Protein AF-A0A9P5NB75-F1 (afdb_monomer)

Secondary structure (DSSP, 8-state):
--HHHHHHHHHHHHT--GGGG-HHHHHHHHT--HHHHHHHHHHHHHHHT-HHHHHHH--PPPHHHHHHHHHHHHHHS-GGGGGGGG-TTS-SS--SS--TTSSSSS--

Radius of gyration: 19.81 Å; Cα contacts (8 Å, |Δi|>4): 65; chains: 1; bounding box: 44×35×49 Å

Sequence (108 aa):
MAVERQVSIALYRFWHFGNAASTMKVALWAGVGYGTVCNSTIRVMTALCNKRFRAMTLPWSSPQEIERAKAWVEGSSCPARRDGWLMVDGTLVPMFRQPGEFGTSFLD

Mean predicted aligned error: 10.54 Å

Organism: Gymnopilus junonius (NCBI:txid109634)

Solvent-accessible surface area (backbone atoms only — not comparable to full-atom values): 6518 Å² total; per-residue (Å²): 131,60,68,68,60,28,47,50,54,33,50,57,34,68,78,36,64,73,75,61,36,31,47,62,56,48,10,64,73,69,74,49,55,52,67,54,44,53,51,25,36,51,53,50,51,54,51,65,66,29,68,69,53,35,63,73,74,50,83,73,76,48,74,69,54,50,48,52,40,21,54,49,34,24,77,74,67,38,75,92,44,20,87,45,46,88,43,83,82,64,66,90,67,81,58,97,59,81,63,84,87,81,69,78,87,84,74,132

Foldseek 3Di:
DDLVLLVVLLVQLVVDDDPSNQLVVSCVVSVHDSVSSVVSNVVVVCQCPDPVNCVVPPVDDDPVRLQVLLVVQCVVDNNVCSNVSVQPPHDPPPDPDDDPPPDPDPDD

Nearest PDB structures (foldseek):
  7kuf-assembly1_B  TM=7.396E-01  e=3.466E+00  Mycobacterium tuberculosis
  4yrv-assembly1_A  TM=5.976E-01  e=7.770E+00  Nostoc sp. PCC 7120 = FACHB-418
  9fia-assembly1_BK  TM=4.614E-01  e=5.331E+00  Toxoplasma gondii

pLDDT: mean 81.61, std 17.46, range [36.59, 97.31]

Structure (mmCIF, N/CA/C/O backbone):
data_AF-A0A9P5NB75-F1
#
_entry.id   AF-A0A9P5NB75-F1
#
loop_
_atom_site.group_PDB
_atom_site.id
_atom_site.type_symbol
_atom_site.label_atom_id
_atom_site.label_alt_id
_atom_site.label_comp_id
_atom_site.label_asym_id
_atom_site.label_entity_id
_atom_site.label_seq_id
_atom_site.pdbx_PDB_ins_code
_atom_site.Cartn_x
_atom_site.Cartn_y
_atom_site.Cartn_z
_atom_site.occupancy
_atom_site.B_iso_or_equiv
_atom_site.auth_seq_id
_atom_site.auth_comp_id
_atom_site.auth_asym_id
_atom_site.auth_atom_id
_atom_site.pdbx_PDB_model_num
ATOM 1 N N . MET A 1 1 ? 7.813 2.636 -19.349 1.00 88.25 1 MET A N 1
ATOM 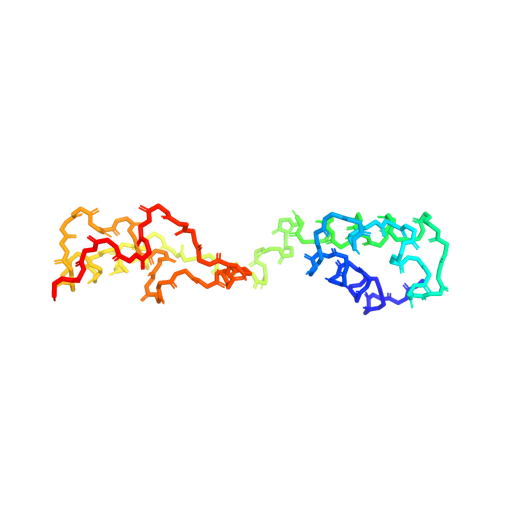2 C CA . MET A 1 1 ? 7.537 1.360 -18.651 1.00 88.25 1 MET A CA 1
ATOM 3 C C . MET A 1 1 ? 6.038 1.237 -18.461 1.00 88.25 1 MET A C 1
ATOM 5 O O . MET A 1 1 ? 5.441 2.225 -18.049 1.00 88.25 1 MET A O 1
ATOM 9 N N . ALA A 1 2 ? 5.457 0.077 -18.766 1.00 96.00 2 ALA A N 1
ATOM 10 C CA . ALA A 1 2 ? 4.027 -0.192 -18.593 1.00 96.00 2 ALA A CA 1
ATOM 11 C C . ALA A 1 2 ? 3.576 -0.031 -17.126 1.00 96.00 2 ALA A C 1
ATOM 13 O O . ALA A 1 2 ? 4.409 -0.114 -16.215 1.00 96.00 2 ALA A O 1
ATOM 14 N N . VAL A 1 3 ? 2.289 0.249 -16.897 1.00 94.88 3 VAL A N 1
ATOM 15 C CA . VAL A 1 3 ? 1.741 0.494 -15.548 1.00 94.88 3 VAL A CA 1
ATOM 16 C C . VAL A 1 3 ? 1.807 -0.781 -14.716 1.00 94.88 3 VAL A C 1
ATOM 18 O O . VAL A 1 3 ? 2.277 -0.746 -13.585 1.00 94.88 3 VAL A O 1
ATOM 21 N N . GLU A 1 4 ? 1.458 -1.914 -15.314 1.00 96.69 4 GLU A N 1
ATOM 22 C CA . GLU A 1 4 ? 1.485 -3.249 -14.721 1.00 96.69 4 GLU A CA 1
ATOM 23 C C . GLU A 1 4 ? 2.879 -3.553 -14.180 1.00 96.69 4 GLU A C 1
ATOM 25 O O . GLU A 1 4 ? 3.033 -3.936 -13.028 1.00 96.69 4 GLU A O 1
ATOM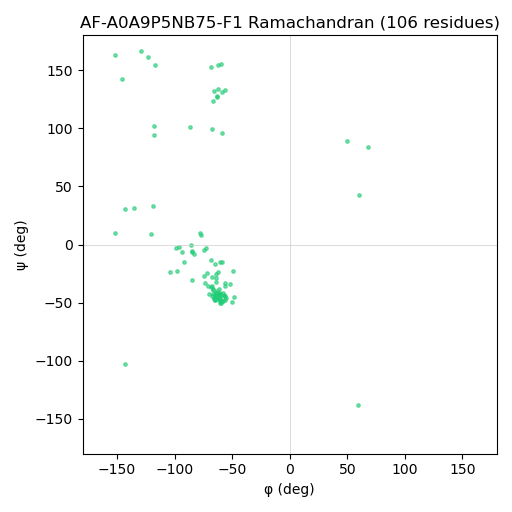 30 N N . ARG A 1 5 ? 3.922 -3.264 -14.967 1.00 96.94 5 ARG A N 1
ATOM 31 C CA . ARG A 1 5 ? 5.312 -3.489 -14.551 1.00 96.94 5 ARG A CA 1
ATOM 32 C C . ARG A 1 5 ? 5.743 -2.557 -13.415 1.00 96.94 5 ARG A C 1
ATOM 34 O O . ARG A 1 5 ? 6.471 -2.991 -12.526 1.00 96.94 5 ARG A O 1
ATOM 41 N N . GLN A 1 6 ? 5.290 -1.301 -13.410 1.00 96.94 6 GLN A N 1
ATOM 42 C CA . GLN A 1 6 ? 5.542 -0.382 -12.291 1.00 96.94 6 GLN A CA 1
ATOM 43 C C . GLN A 1 6 ? 4.863 -0.873 -11.005 1.00 96.94 6 GLN A C 1
ATOM 45 O O . GLN A 1 6 ? 5.479 -0.842 -9.939 1.00 96.94 6 GLN A O 1
ATOM 50 N N . VAL A 1 7 ? 3.628 -1.367 -11.121 1.00 95.69 7 VAL A N 1
ATOM 51 C CA . VAL A 1 7 ? 2.859 -1.943 -10.013 1.00 95.69 7 VAL A CA 1
ATOM 52 C C . VAL A 1 7 ? 3.522 -3.220 -9.500 1.00 95.69 7 VAL A C 1
ATOM 54 O O . VAL A 1 7 ? 3.743 -3.322 -8.299 1.00 95.69 7 VAL A O 1
ATOM 57 N N . SER A 1 8 ? 3.933 -4.149 -10.368 1.00 96.06 8 SER A N 1
ATOM 58 C CA . SER A 1 8 ? 4.634 -5.375 -9.958 1.00 96.06 8 SER A CA 1
ATOM 59 C C . SER A 1 8 ? 5.923 -5.078 -9.191 1.00 96.06 8 SER A C 1
ATOM 61 O O . SER A 1 8 ? 6.183 -5.708 -8.172 1.00 96.06 8 SER A O 1
ATOM 63 N N . ILE A 1 9 ? 6.711 -4.090 -9.635 1.00 95.62 9 ILE A N 1
ATOM 64 C CA . ILE A 1 9 ? 7.933 -3.659 -8.935 1.00 95.62 9 ILE A CA 1
ATOM 65 C C . ILE A 1 9 ? 7.604 -3.100 -7.546 1.00 95.62 9 ILE A C 1
ATOM 67 O O . ILE A 1 9 ? 8.279 -3.436 -6.572 1.00 95.62 9 ILE A O 1
ATOM 71 N N . ALA A 1 10 ? 6.580 -2.248 -7.447 1.00 94.69 10 ALA A N 1
ATOM 72 C CA . ALA A 1 10 ? 6.167 -1.665 -6.175 1.00 94.69 10 ALA A CA 1
ATOM 73 C C . ALA A 1 10 ? 5.638 -2.737 -5.207 1.00 94.69 10 ALA A C 1
ATOM 75 O O . ALA A 1 10 ? 6.075 -2.782 -4.062 1.00 94.69 10 ALA A O 1
ATOM 76 N N . LEU A 1 11 ? 4.772 -3.640 -5.678 1.00 93.06 11 LEU A N 1
ATOM 77 C CA . LEU A 1 11 ? 4.222 -4.736 -4.877 1.00 93.06 11 LEU A CA 1
ATOM 78 C C . LEU A 1 11 ? 5.306 -5.703 -4.407 1.00 93.06 11 LEU A C 1
ATOM 80 O O . LEU A 1 11 ? 5.348 -6.026 -3.225 1.00 93.06 11 LEU A O 1
ATOM 84 N N . TYR A 1 12 ? 6.222 -6.105 -5.293 1.00 92.25 12 TYR A N 1
ATOM 85 C CA . TYR A 1 12 ? 7.358 -6.945 -4.918 1.00 92.25 12 TYR A CA 1
ATOM 86 C C . TYR A 1 12 ? 8.194 -6.278 -3.819 1.00 92.25 12 TYR A C 1
ATOM 88 O O . TYR A 1 12 ? 8.559 -6.912 -2.834 1.00 92.25 12 TYR A O 1
ATOM 96 N N . ARG A 1 13 ? 8.448 -4.969 -3.934 1.00 91.44 13 ARG A N 1
ATOM 97 C CA . ARG A 1 13 ? 9.162 -4.208 -2.903 1.00 91.44 13 ARG A CA 1
ATOM 98 C C . ARG A 1 13 ? 8.395 -4.149 -1.576 1.00 91.44 13 ARG A C 1
ATOM 100 O O . ARG A 1 13 ? 9.030 -4.265 -0.535 1.00 91.44 13 ARG A O 1
ATOM 107 N N . PHE A 1 14 ? 7.075 -3.954 -1.602 1.00 88.25 14 PHE A N 1
ATOM 108 C CA . PHE A 1 14 ? 6.234 -3.842 -0.400 1.00 88.25 14 PHE A CA 1
ATOM 109 C C . PHE A 1 14 ? 5.989 -5.173 0.308 1.00 88.25 14 PHE A C 1
ATOM 111 O O . PHE A 1 14 ? 5.786 -5.188 1.516 1.00 88.25 14 PHE A O 1
ATOM 118 N N . TRP A 1 15 ? 6.035 -6.286 -0.424 1.00 85.62 15 TRP A N 1
ATOM 119 C CA . TRP A 1 15 ? 5.907 -7.631 0.139 1.00 85.62 15 TRP A CA 1
ATOM 120 C C . TRP A 1 15 ? 7.104 -8.031 1.019 1.00 85.62 15 TRP A C 1
ATOM 122 O O . TRP A 1 15 ? 7.059 -9.013 1.759 1.00 85.62 15 TRP A O 1
ATOM 132 N N . HIS A 1 16 ? 8.199 -7.276 0.943 1.00 83.19 16 HIS A N 1
ATOM 133 C CA . HIS A 1 16 ? 9.440 -7.569 1.634 1.00 83.19 16 HIS A CA 1
ATOM 134 C C . HIS A 1 16 ? 9.803 -6.488 2.657 1.00 83.19 16 HIS A C 1
ATOM 136 O O . HIS A 1 16 ? 9.461 -5.318 2.515 1.00 83.19 16 HIS A O 1
ATOM 142 N N . PHE A 1 17 ? 10.578 -6.886 3.669 1.00 77.56 17 PHE A N 1
ATOM 143 C CA . PHE A 1 17 ? 11.158 -5.997 4.677 1.00 77.56 17 PHE A CA 1
ATOM 144 C C . PHE A 1 17 ? 12.687 -6.140 4.721 1.00 77.56 17 PHE A C 1
ATOM 146 O O . PHE A 1 17 ? 13.259 -7.121 4.232 1.00 77.56 17 PHE A O 1
ATOM 153 N N . GLY A 1 18 ? 13.369 -5.144 5.295 1.00 74.50 18 GLY A N 1
ATOM 154 C CA . GLY A 1 18 ? 14.828 -5.135 5.430 1.00 74.50 18 GLY A CA 1
ATOM 155 C C . GLY A 1 18 ? 15.554 -5.216 4.081 1.00 74.50 18 GLY A C 1
ATOM 156 O O . GLY A 1 18 ? 15.149 -4.597 3.098 1.00 74.50 18 GLY A O 1
ATOM 157 N N . ASN A 1 19 ? 16.620 -6.016 4.005 1.00 71.94 19 ASN A N 1
ATOM 158 C CA . ASN A 1 19 ? 17.454 -6.139 2.800 1.00 71.94 19 ASN A CA 1
ATOM 159 C C . ASN A 1 19 ? 16.697 -6.680 1.574 1.00 71.94 19 ASN A C 1
ATOM 161 O O . ASN A 1 19 ? 17.096 -6.420 0.435 1.00 71.94 19 ASN A O 1
ATOM 165 N N . ALA A 1 20 ? 15.595 -7.407 1.781 1.00 70.31 20 ALA A N 1
ATOM 166 C CA . ALA A 1 20 ? 14.737 -7.888 0.702 1.00 70.31 20 ALA A CA 1
ATOM 167 C C . ALA A 1 20 ? 13.917 -6.759 0.042 1.00 70.31 20 ALA A C 1
ATOM 169 O O . ALA A 1 20 ? 13.615 -6.855 -1.144 1.00 70.31 20 ALA A O 1
ATOM 170 N N . ALA A 1 21 ? 13.666 -5.659 0.762 1.00 79.69 21 ALA A N 1
ATOM 171 C CA . ALA A 1 21 ? 13.050 -4.435 0.238 1.00 79.69 21 ALA A CA 1
ATOM 172 C C . ALA A 1 21 ? 14.063 -3.460 -0.394 1.00 79.69 21 ALA A C 1
ATOM 174 O O . ALA A 1 21 ? 13.684 -2.374 -0.852 1.00 79.69 21 ALA A O 1
ATOM 175 N N . SER A 1 22 ? 15.358 -3.810 -0.391 1.00 90.19 22 SER A N 1
ATOM 176 C CA . SER A 1 22 ? 16.401 -2.952 -0.947 1.00 90.19 22 SER A CA 1
ATOM 177 C C . SER A 1 22 ? 16.184 -2.736 -2.443 1.00 90.19 22 SER A C 1
ATOM 179 O O . SER A 1 22 ? 15.955 -3.658 -3.226 1.00 90.19 22 SER A O 1
ATOM 181 N N . THR A 1 23 ? 16.299 -1.483 -2.855 1.00 91.00 23 THR A N 1
ATOM 182 C CA . THR A 1 23 ? 16.155 -1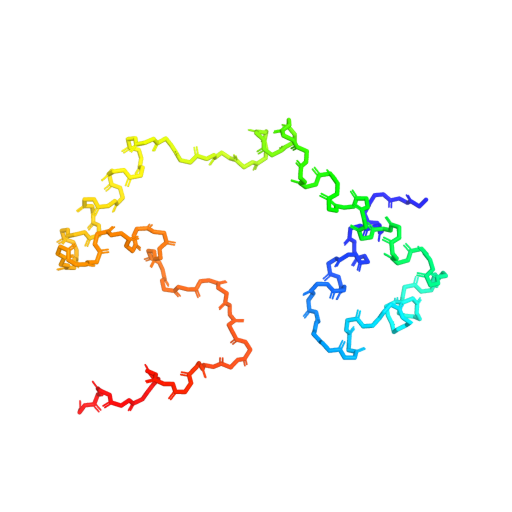.027 -4.241 1.00 91.00 23 THR A CA 1
ATOM 183 C C . THR A 1 2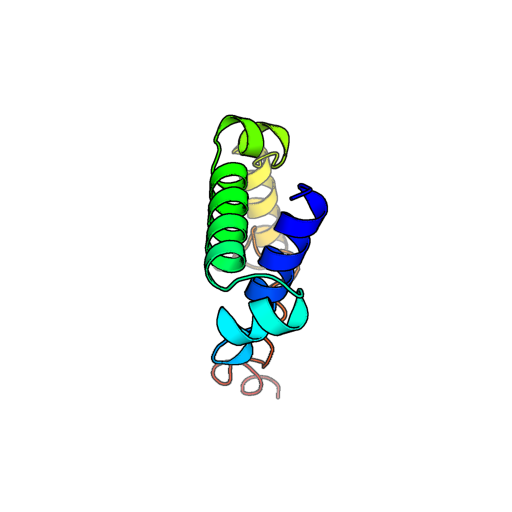3 ? 17.113 -1.741 -5.190 1.00 91.00 23 THR A C 1
ATOM 185 O O . THR A 1 23 ? 16.728 -2.036 -6.316 1.00 91.00 23 THR A O 1
ATOM 188 N N . MET A 1 24 ? 18.315 -2.100 -4.728 1.00 92.88 24 MET A N 1
ATOM 189 C CA . MET A 1 24 ? 19.275 -2.894 -5.501 1.00 92.88 24 MET A CA 1
ATOM 190 C C . MET A 1 24 ? 18.766 -4.316 -5.781 1.00 92.88 24 MET A C 1
ATOM 192 O O . MET A 1 24 ? 18.784 -4.766 -6.923 1.00 92.88 24 MET A O 1
ATOM 196 N N . LYS A 1 25 ? 18.259 -5.022 -4.764 1.00 91.44 25 LYS A N 1
ATOM 197 C CA . LYS A 1 25 ? 17.753 -6.391 -4.933 1.00 91.44 25 LYS A CA 1
ATOM 198 C C . LYS A 1 25 ? 16.500 -6.433 -5.806 1.00 91.44 25 LYS A C 1
ATOM 200 O O . LYS A 1 25 ? 16.366 -7.317 -6.647 1.00 91.44 25 LYS A O 1
ATOM 205 N N . VAL A 1 26 ? 15.617 -5.448 -5.654 1.00 93.75 26 VAL A N 1
ATOM 206 C CA . VAL A 1 26 ? 14.430 -5.298 -6.507 1.00 93.75 26 VAL A CA 1
ATOM 207 C C . VAL A 1 26 ? 14.822 -4.964 -7.952 1.00 93.75 26 VAL A C 1
ATOM 209 O O . VAL A 1 26 ? 14.223 -5.493 -8.883 1.00 93.75 26 VAL A O 1
ATOM 212 N N . ALA A 1 27 ? 15.844 -4.125 -8.155 1.00 95.50 27 ALA A N 1
ATOM 213 C CA . ALA A 1 27 ? 16.350 -3.771 -9.481 1.00 95.50 27 ALA A CA 1
ATOM 214 C C . ALA A 1 27 ? 16.920 -4.991 -10.220 1.00 95.50 27 ALA A C 1
ATOM 216 O O . ALA A 1 27 ? 16.573 -5.213 -11.380 1.00 95.50 27 ALA A O 1
ATOM 217 N N . LEU A 1 28 ? 17.719 -5.809 -9.522 1.00 95.06 28 LEU A N 1
ATOM 218 C CA . LEU A 1 28 ? 18.245 -7.075 -10.041 1.00 95.06 28 LEU A CA 1
ATOM 219 C C . LEU A 1 28 ? 17.120 -8.050 -10.404 1.00 95.06 28 LEU A C 1
ATOM 221 O O . LEU A 1 28 ? 17.126 -8.599 -11.500 1.00 95.06 28 LEU A O 1
ATOM 225 N N . TRP A 1 29 ? 16.128 -8.215 -9.524 1.00 94.38 29 TRP A N 1
ATOM 226 C CA . TRP A 1 29 ? 14.970 -9.076 -9.783 1.00 94.38 29 TRP A CA 1
ATOM 227 C C . TRP A 1 29 ? 14.160 -8.624 -11.010 1.00 94.38 29 TRP A C 1
ATOM 229 O O . TRP A 1 29 ? 13.783 -9.441 -11.844 1.00 94.38 29 TRP A O 1
ATOM 239 N N . ALA A 1 30 ? 13.917 -7.320 -11.152 1.00 93.88 30 ALA A N 1
ATOM 240 C CA . ALA A 1 30 ? 13.096 -6.775 -12.233 1.00 93.88 30 ALA A CA 1
ATOM 241 C C . ALA A 1 30 ? 13.859 -6.534 -13.553 1.00 93.88 30 ALA A C 1
ATOM 243 O O . ALA A 1 30 ? 13.231 -6.152 -14.552 1.00 93.88 30 ALA A O 1
ATOM 244 N N . GLY A 1 31 ? 15.187 -6.701 -13.560 1.00 96.19 31 GLY A N 1
ATOM 245 C CA . GLY A 1 31 ? 16.051 -6.379 -14.699 1.00 96.19 31 GLY A CA 1
ATOM 246 C C . GLY A 1 31 ? 15.982 -4.899 -15.092 1.00 96.19 31 GLY A C 1
ATOM 247 O O . GLY A 1 31 ? 15.850 -4.578 -16.272 1.00 96.19 31 GLY A O 1
ATOM 248 N N . VAL A 1 32 ? 15.980 -3.992 -14.109 1.00 96.19 32 VAL A N 1
ATOM 249 C CA . VAL A 1 32 ? 15.870 -2.535 -14.323 1.00 96.19 32 VAL A CA 1
ATOM 250 C C . VAL A 1 32 ? 16.961 -1.770 -13.576 1.00 96.19 32 VAL A C 1
ATOM 252 O O . VAL A 1 32 ? 17.618 -2.304 -12.691 1.00 96.19 32 VAL A O 1
ATOM 255 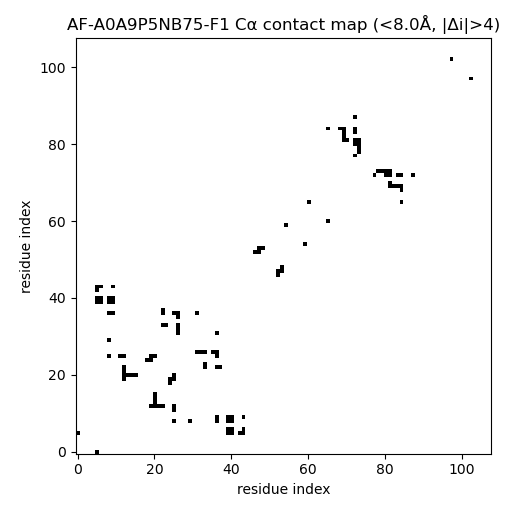N N . GLY A 1 33 ? 17.138 -0.487 -13.900 1.00 95.31 33 GLY A N 1
ATOM 256 C CA . GLY A 1 33 ? 18.046 0.384 -13.156 1.00 95.31 33 GLY A CA 1
ATOM 257 C C . GLY A 1 33 ? 17.550 0.689 -11.738 1.00 95.31 33 GLY A C 1
ATOM 258 O O . GLY A 1 33 ? 16.348 0.752 -11.476 1.00 95.31 33 GLY A O 1
ATOM 259 N N . TYR A 1 34 ? 18.478 0.971 -10.824 1.00 92.81 34 TYR A N 1
ATOM 260 C CA . TYR A 1 34 ? 18.178 1.344 -9.435 1.00 92.81 34 TYR A CA 1
ATOM 261 C C . TYR A 1 34 ? 17.137 2.476 -9.324 1.00 92.81 34 TYR A C 1
ATOM 263 O O . TYR A 1 34 ? 16.130 2.352 -8.623 1.00 92.81 34 TYR A O 1
ATOM 271 N N . GLY A 1 35 ? 17.330 3.565 -10.078 1.00 95.38 35 GLY A N 1
ATOM 272 C CA . GLY A 1 35 ? 16.408 4.708 -10.085 1.00 95.38 35 GLY A CA 1
ATOM 273 C C . GLY A 1 35 ? 15.015 4.360 -10.619 1.00 95.38 35 GLY A C 1
ATOM 274 O O . GLY A 1 35 ? 14.019 4.969 -10.229 1.00 95.38 35 GLY A O 1
ATOM 275 N N . THR A 1 36 ? 14.915 3.332 -11.462 1.00 96.38 36 THR A N 1
ATOM 276 C CA . THR A 1 36 ? 13.650 2.849 -12.014 1.00 96.38 36 THR A CA 1
ATOM 277 C C . THR A 1 36 ? 12.759 2.231 -10.936 1.00 96.38 36 THR A C 1
ATOM 279 O O . THR A 1 36 ? 11.542 2.429 -10.972 1.00 96.38 36 THR A O 1
ATOM 282 N N . VAL A 1 37 ? 13.342 1.552 -9.942 1.00 96.00 37 VAL A N 1
ATOM 283 C CA . VAL A 1 37 ? 12.605 1.020 -8.784 1.00 96.00 37 VAL A CA 1
ATOM 284 C C . VAL A 1 37 ? 12.014 2.156 -7.951 1.00 96.00 37 VAL A C 1
ATOM 286 O O . VAL A 1 37 ? 10.819 2.138 -7.638 1.00 96.00 37 VAL A O 1
ATOM 289 N N . CYS A 1 38 ? 12.819 3.179 -7.643 1.00 95.25 38 CYS A N 1
ATOM 290 C CA . CYS A 1 38 ? 12.360 4.364 -6.915 1.00 95.25 38 CYS A CA 1
ATOM 291 C C . CYS A 1 38 ? 11.232 5.079 -7.662 1.00 95.25 38 CYS A C 1
ATOM 293 O O . CYS A 1 38 ? 10.170 5.301 -7.086 1.00 95.25 38 CYS A O 1
ATOM 295 N N . ASN A 1 39 ? 11.419 5.356 -8.954 1.00 97.31 39 ASN A N 1
ATOM 296 C CA . ASN A 1 39 ? 10.413 6.029 -9.773 1.00 97.31 39 ASN A CA 1
ATOM 297 C C . ASN A 1 39 ? 9.104 5.240 -9.859 1.00 97.31 39 ASN A C 1
ATOM 299 O O . ASN A 1 39 ? 8.034 5.833 -9.753 1.00 97.31 39 ASN A O 1
ATOM 303 N N . SER A 1 40 ? 9.175 3.916 -10.017 1.00 96.62 40 SER A N 1
ATOM 304 C CA . SER A 1 40 ? 7.977 3.065 -10.045 1.00 96.62 40 SER A CA 1
ATOM 305 C C . SER A 1 40 ? 7.238 3.118 -8.712 1.00 96.62 40 SER A C 1
ATOM 307 O O . SER A 1 40 ? 6.031 3.334 -8.691 1.00 96.62 40 SER A O 1
ATOM 309 N N . THR A 1 41 ? 7.972 3.014 -7.598 1.00 95.12 41 THR A N 1
ATOM 310 C CA . THR A 1 41 ? 7.386 3.095 -6.252 1.00 95.12 41 THR A CA 1
ATOM 311 C C . THR A 1 41 ? 6.706 4.448 -6.028 1.00 95.12 41 THR A C 1
ATOM 313 O O . THR A 1 41 ? 5.556 4.490 -5.605 1.00 95.12 41 THR A O 1
ATOM 316 N N . ILE A 1 42 ? 7.389 5.554 -6.350 1.00 96.50 42 ILE A N 1
ATOM 317 C CA . ILE A 1 42 ? 6.850 6.914 -6.200 1.00 96.50 42 ILE A CA 1
ATOM 318 C C . ILE A 1 42 ? 5.574 7.070 -7.024 1.00 96.50 42 ILE A C 1
ATOM 320 O O . ILE A 1 42 ? 4.562 7.499 -6.488 1.00 96.50 42 ILE A O 1
ATOM 324 N N . ARG A 1 43 ? 5.587 6.672 -8.300 1.00 96.75 43 ARG A N 1
ATOM 325 C CA . ARG A 1 43 ? 4.421 6.802 -9.187 1.00 96.75 43 ARG A CA 1
ATOM 326 C C . ARG A 1 43 ? 3.215 6.013 -8.689 1.00 96.75 43 ARG A C 1
ATOM 328 O O . ARG A 1 43 ? 2.111 6.554 -8.686 1.00 96.75 43 ARG A O 1
ATOM 335 N N . VAL A 1 44 ? 3.425 4.775 -8.238 1.00 95.50 44 VAL A N 1
ATOM 336 C CA . VAL A 1 44 ? 2.361 3.952 -7.643 1.00 95.50 44 VAL A CA 1
ATOM 337 C C . VAL A 1 44 ? 1.802 4.632 -6.394 1.00 95.50 44 VAL A C 1
ATOM 339 O O . VAL A 1 44 ? 0.591 4.807 -6.295 1.00 95.50 44 VAL A O 1
ATOM 342 N N . MET A 1 45 ? 2.658 5.112 -5.488 1.00 95.75 45 MET A N 1
ATOM 343 C CA . MET A 1 45 ? 2.207 5.826 -4.288 1.00 95.75 45 MET A CA 1
ATOM 344 C C . MET A 1 45 ? 1.475 7.130 -4.618 1.00 95.75 45 MET A C 1
ATOM 346 O O . MET A 1 45 ? 0.448 7.421 -4.015 1.00 95.75 45 MET A O 1
ATOM 350 N N . THR A 1 46 ? 1.939 7.904 -5.601 1.00 96.81 46 THR A N 1
ATOM 351 C CA . THR A 1 46 ? 1.254 9.120 -6.059 1.00 96.81 46 THR A CA 1
ATOM 352 C C . THR A 1 46 ? -0.140 8.808 -6.601 1.00 96.81 46 THR A C 1
ATOM 354 O O . THR A 1 46 ?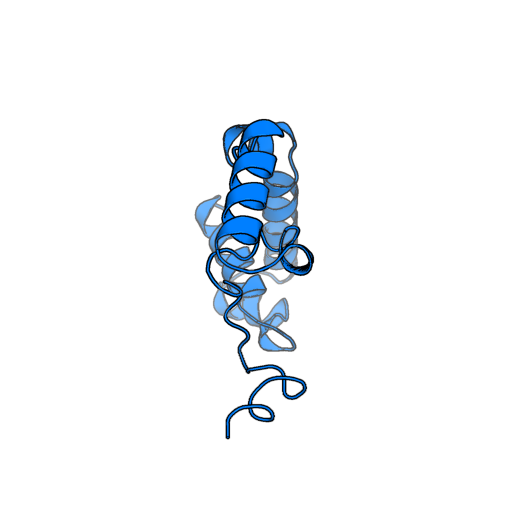 -1.087 9.526 -6.282 1.00 96.81 46 THR A O 1
ATOM 357 N N . ALA A 1 47 ? -0.290 7.735 -7.384 1.00 94.25 47 ALA A N 1
ATOM 358 C CA . ALA A 1 47 ? -1.586 7.301 -7.898 1.00 94.25 47 ALA A CA 1
ATOM 359 C C . ALA A 1 47 ? -2.518 6.831 -6.768 1.00 94.25 47 ALA A C 1
ATOM 361 O O . ALA A 1 47 ? -3.661 7.277 -6.696 1.00 94.25 47 ALA A O 1
ATOM 362 N N . LEU A 1 48 ? -2.016 6.007 -5.841 1.00 91.25 48 LEU A N 1
ATOM 363 C CA . LEU A 1 48 ? -2.778 5.528 -4.683 1.00 91.25 48 LEU A CA 1
ATOM 364 C C . LEU A 1 48 ? -3.178 6.657 -3.727 1.00 91.25 48 LEU A C 1
ATOM 366 O O . LEU A 1 48 ? -4.244 6.594 -3.128 1.00 91.25 48 LEU A O 1
ATOM 370 N N . CYS A 1 49 ? -2.366 7.704 -3.592 1.00 92.44 49 CYS A N 1
ATOM 371 C CA . CYS A 1 49 ? -2.676 8.871 -2.763 1.00 92.44 49 CYS A CA 1
ATOM 372 C C . CYS A 1 49 ? -3.534 9.922 -3.484 1.00 92.44 49 CYS A C 1
ATOM 374 O O . CYS A 1 49 ? -3.962 10.897 -2.861 1.00 92.44 49 CYS A O 1
ATOM 376 N N . ASN A 1 50 ? -3.813 9.753 -4.778 1.00 94.94 50 ASN A N 1
ATOM 377 C CA . ASN A 1 50 ? -4.651 10.681 -5.521 1.00 94.94 50 ASN A CA 1
ATOM 378 C C . ASN A 1 50 ? -6.097 10.634 -4.996 1.00 94.94 50 ASN A C 1
ATOM 380 O O . ASN A 1 50 ? -6.739 9.585 -5.003 1.00 94.94 50 ASN A O 1
ATOM 384 N N . LYS A 1 51 ? -6.633 11.787 -4.572 1.00 90.44 51 LYS A N 1
ATOM 385 C CA . LYS A 1 51 ? -7.976 11.895 -3.971 1.00 90.44 51 LYS A CA 1
ATOM 386 C C . LYS A 1 51 ? -9.083 11.348 -4.874 1.00 90.44 51 LYS A C 1
ATOM 388 O O . LYS A 1 51 ? -9.950 10.626 -4.394 1.00 90.44 51 LYS A O 1
ATOM 393 N N . ARG A 1 52 ? -9.044 11.672 -6.171 1.00 91.31 52 ARG A N 1
ATOM 394 C CA . ARG A 1 52 ? -10.049 11.227 -7.146 1.00 91.31 52 ARG A CA 1
ATOM 395 C C . ARG A 1 52 ? -9.969 9.721 -7.361 1.00 91.31 52 ARG A C 1
ATOM 397 O O . ARG A 1 52 ? -10.999 9.060 -7.361 1.00 91.31 52 ARG A O 1
ATOM 404 N N . PHE A 1 53 ? -8.756 9.190 -7.509 1.00 90.31 53 PHE A N 1
ATOM 405 C CA . PHE A 1 53 ? -8.547 7.751 -7.641 1.00 90.31 53 PHE A CA 1
ATOM 406 C C . PHE A 1 53 ? -9.055 7.012 -6.401 1.00 90.31 53 PHE A C 1
ATOM 408 O O . PHE A 1 53 ? -9.878 6.117 -6.539 1.00 90.31 53 PHE A O 1
ATOM 415 N N . ARG A 1 54 ? -8.659 7.451 -5.197 1.00 87.75 54 ARG A N 1
ATOM 416 C CA . ARG A 1 54 ? -9.130 6.875 -3.928 1.00 87.75 54 ARG A CA 1
ATOM 417 C C . ARG A 1 54 ? -10.644 6.905 -3.789 1.00 87.75 54 ARG A C 1
ATOM 419 O O . ARG A 1 54 ? -11.211 5.911 -3.369 1.00 87.75 54 ARG A O 1
ATOM 426 N N . ALA A 1 55 ? -11.289 8.020 -4.126 1.00 84.75 55 ALA A N 1
ATOM 427 C CA . ALA A 1 55 ? -12.742 8.137 -4.030 1.00 84.75 55 ALA A CA 1
ATOM 428 C C . ALA A 1 55 ? -13.479 7.179 -4.983 1.00 84.75 55 ALA A C 1
ATOM 430 O O . ALA A 1 55 ? -14.588 6.757 -4.684 1.00 84.75 55 ALA A O 1
ATOM 431 N N . MET A 1 56 ? -12.865 6.835 -6.119 1.00 87.62 56 MET A N 1
ATOM 432 C CA . MET A 1 56 ? -13.439 5.918 -7.105 1.00 87.62 56 MET A CA 1
ATOM 433 C C . MET A 1 56 ? -13.171 4.442 -6.780 1.00 87.62 56 MET A C 1
ATOM 435 O O . MET A 1 56 ? -13.971 3.591 -7.151 1.00 87.62 56 MET A O 1
ATOM 439 N N . THR A 1 57 ? -12.047 4.126 -6.129 1.00 86.44 57 THR A N 1
ATOM 440 C CA . THR A 1 57 ? -11.603 2.737 -5.901 1.00 86.44 57 THR A CA 1
ATOM 441 C C . THR A 1 57 ? -11.825 2.229 -4.483 1.00 86.44 57 THR A C 1
ATOM 443 O O . THR A 1 57 ? -11.919 1.022 -4.287 1.00 86.44 57 THR A O 1
ATOM 446 N N . LEU A 1 58 ? -11.913 3.123 -3.496 1.00 82.75 58 LEU A N 1
ATOM 447 C CA . L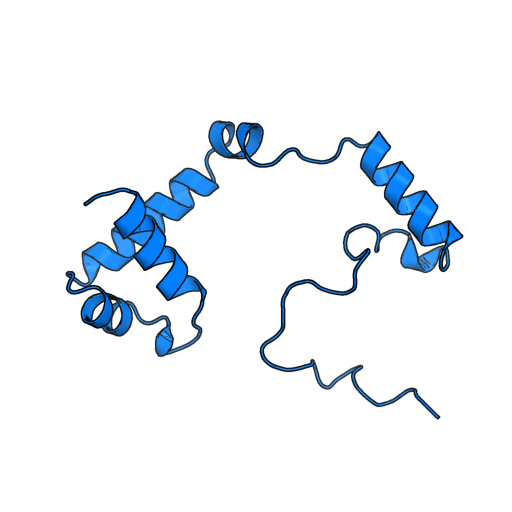EU A 1 58 ? -12.142 2.793 -2.092 1.00 82.75 58 LEU A CA 1
ATOM 448 C C . LEU A 1 58 ? -13.471 3.423 -1.652 1.00 82.75 58 LEU A C 1
ATOM 450 O O . LEU A 1 58 ? -13.479 4.600 -1.273 1.00 82.75 58 LEU A O 1
ATOM 454 N N . PRO A 1 59 ? -14.594 2.683 -1.701 1.00 76.94 59 PRO A N 1
ATOM 455 C CA . PRO A 1 59 ? -15.843 3.151 -1.119 1.00 76.94 59 PRO A CA 1
ATOM 456 C C . PRO A 1 59 ? -15.679 3.192 0.404 1.00 76.94 59 PRO A C 1
ATOM 458 O O . PRO A 1 59 ? -15.731 2.166 1.077 1.00 76.94 59 PRO A O 1
ATOM 461 N N . TRP A 1 60 ? -15.413 4.378 0.952 1.00 77.94 60 TRP A N 1
ATOM 462 C CA . TRP A 1 60 ? -15.375 4.565 2.400 1.00 77.94 60 TRP A CA 1
ATOM 463 C C . TRP A 1 60 ? -16.771 4.346 2.973 1.00 77.94 60 TRP A C 1
ATOM 465 O O . TRP A 1 60 ? -17.737 4.915 2.462 1.00 77.94 60 TRP A O 1
ATOM 475 N N . SER A 1 61 ? -16.863 3.555 4.042 1.00 84.50 61 SER A N 1
ATOM 476 C CA . SER A 1 61 ? -18.117 3.342 4.758 1.00 84.50 61 SER A CA 1
ATOM 477 C C . SER A 1 61 ? -18.698 4.678 5.222 1.00 84.50 61 SER A C 1
ATOM 479 O O . SER A 1 61 ? -18.001 5.514 5.805 1.00 84.50 61 SER A O 1
ATOM 481 N N . SER A 1 62 ? -19.988 4.872 4.979 1.00 87.56 62 SER A N 1
ATOM 482 C CA . SER A 1 62 ? -20.750 6.001 5.507 1.00 87.56 62 SER A CA 1
ATOM 483 C C . SER A 1 62 ? -20.792 5.965 7.041 1.00 87.56 62 SER A C 1
ATOM 485 O O . SER A 1 62 ? -20.729 4.884 7.633 1.00 87.56 62 SER A O 1
ATOM 487 N N . PRO A 1 63 ? -20.968 7.113 7.722 1.00 90.00 63 PRO A N 1
ATOM 488 C CA . PRO A 1 63 ? -21.119 7.143 9.179 1.00 90.00 63 PRO A CA 1
ATOM 489 C C . PRO A 1 63 ? -22.199 6.182 9.703 1.00 90.00 63 PRO A C 1
ATOM 491 O O . PRO A 1 63 ? -22.035 5.579 10.759 1.00 90.00 63 PRO A O 1
ATOM 494 N N . GLN A 1 64 ? -23.279 5.981 8.942 1.00 92.31 64 GLN A N 1
ATOM 495 C CA . GLN A 1 64 ? -24.365 5.060 9.275 1.00 92.31 64 GLN A CA 1
ATOM 496 C C . GLN A 1 64 ? -23.957 3.585 9.146 1.00 92.31 64 GLN A C 1
ATOM 498 O O . GLN A 1 64 ? -24.436 2.744 9.902 1.00 92.31 64 GLN A O 1
ATOM 503 N N . GLU A 1 65 ? -23.111 3.235 8.178 1.00 89.94 65 GLU A N 1
ATOM 504 C CA . GLU A 1 65 ? -22.549 1.882 8.050 1.00 89.94 65 GLU A CA 1
ATOM 505 C C . GLU A 1 65 ? -21.546 1.591 9.157 1.00 89.94 65 GLU A C 1
ATOM 507 O O . GLU A 1 65 ? -21.602 0.520 9.759 1.00 89.94 65 GLU A O 1
ATOM 512 N N . ILE A 1 66 ? -20.690 2.568 9.465 1.00 90.12 66 ILE A N 1
ATOM 513 C CA . ILE A 1 66 ? -19.751 2.498 10.586 1.00 90.12 66 ILE A CA 1
ATOM 514 C C . ILE A 1 66 ? -20.515 2.232 11.880 1.00 90.12 66 ILE A C 1
ATOM 516 O O . ILE A 1 66 ? -20.166 1.324 12.629 1.00 90.12 66 ILE A O 1
ATOM 520 N N . GLU A 1 67 ? -21.590 2.980 12.128 1.00 93.69 67 GLU A N 1
ATOM 521 C CA . GLU A 1 67 ? -22.310 2.855 13.388 1.00 93.69 67 GLU A CA 1
ATOM 522 C C . GLU A 1 67 ? -23.137 1.570 13.493 1.00 93.69 67 GLU A C 1
ATOM 524 O O . GLU A 1 67 ? -23.213 0.961 14.561 1.00 93.69 67 GLU A O 1
ATOM 529 N N . ARG A 1 68 ? -23.681 1.082 12.371 1.00 91.75 68 ARG A N 1
ATOM 530 C CA . ARG A 1 68 ? -24.288 -0.256 12.316 1.00 91.75 68 ARG A CA 1
ATOM 531 C C . ARG A 1 68 ? -23.269 -1.353 12.627 1.00 91.75 68 ARG A C 1
ATOM 533 O O . ARG A 1 68 ? -23.591 -2.267 13.381 1.00 91.75 68 ARG A O 1
ATOM 540 N N . ALA A 1 69 ? -22.051 -1.254 12.093 1.00 89.50 69 ALA A N 1
ATOM 541 C CA . ALA A 1 69 ? -20.983 -2.210 12.380 1.00 89.50 69 ALA A CA 1
ATOM 542 C C . ALA A 1 69 ? -20.551 -2.158 13.856 1.00 89.50 69 ALA A C 1
ATOM 544 O O . ALA A 1 69 ? -20.420 -3.199 14.497 1.00 89.50 69 ALA A O 1
ATOM 545 N N . LYS A 1 70 ? -20.407 -0.956 14.425 1.00 91.62 70 LYS A N 1
ATOM 546 C CA . LYS A 1 70 ? -20.127 -0.738 15.854 1.00 91.62 70 LYS A CA 1
ATOM 547 C C . LYS A 1 70 ? -21.188 -1.358 16.762 1.00 91.62 70 LYS A C 1
ATOM 549 O O . LYS A 1 70 ? -20.843 -2.094 17.684 1.00 91.62 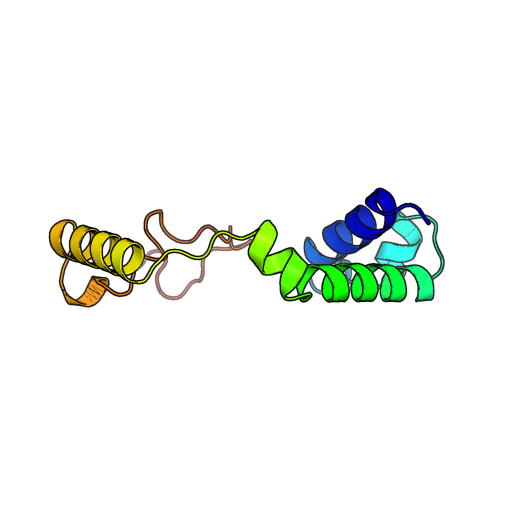70 LYS A O 1
ATOM 554 N N . ALA A 1 71 ? -22.466 -1.103 16.478 1.00 92.88 71 ALA A N 1
ATOM 555 C CA . ALA A 1 71 ? -23.582 -1.675 17.228 1.00 92.88 71 ALA A CA 1
ATOM 556 C C . ALA A 1 71 ? -23.612 -3.210 17.139 1.00 92.88 71 ALA A C 1
ATOM 558 O O . ALA A 1 71 ? -23.871 -3.879 18.138 1.00 92.88 71 ALA A O 1
ATOM 559 N N . TRP A 1 72 ? -23.297 -3.776 15.967 1.00 90.62 72 TRP A N 1
ATOM 560 C CA . TRP A 1 72 ? -23.177 -5.224 15.801 1.00 90.62 72 TRP A CA 1
ATOM 561 C C . TRP A 1 72 ? -22.030 -5.812 16.633 1.00 90.62 72 TRP A C 1
ATOM 563 O O . TRP A 1 72 ? -22.238 -6.825 17.302 1.00 90.62 72 TRP A O 1
ATOM 573 N N . VAL A 1 73 ? -20.849 -5.177 16.645 1.00 86.00 73 VAL A N 1
ATOM 574 C CA . VAL A 1 73 ? -19.717 -5.638 17.467 1.00 86.00 73 VAL A CA 1
ATOM 575 C C . VAL A 1 73 ? -20.064 -5.583 18.946 1.00 86.00 73 VAL A C 1
ATOM 577 O O . VAL A 1 73 ? -19.827 -6.558 19.649 1.00 86.00 73 VAL A O 1
ATOM 580 N N . GLU A 1 74 ? -20.654 -4.491 19.425 1.00 89.88 74 GLU A N 1
ATOM 581 C CA . GLU A 1 74 ? -21.065 -4.374 20.825 1.00 89.88 74 GLU A CA 1
ATOM 582 C C . GLU A 1 74 ? -22.091 -5.445 21.216 1.00 89.88 74 GLU A C 1
ATOM 584 O O . GLU A 1 74 ? -21.913 -6.103 22.238 1.00 89.88 74 GLU A O 1
ATOM 589 N N . GLY A 1 75 ? -23.107 -5.676 20.376 1.00 88.75 75 GLY A N 1
ATOM 590 C CA . GLY A 1 75 ? -24.121 -6.708 20.608 1.00 88.75 75 GLY A CA 1
ATOM 591 C C . GLY A 1 75 ? -23.591 -8.143 20.521 1.00 88.75 75 GLY A C 1
ATOM 592 O O . GLY A 1 75 ? -24.123 -9.030 21.182 1.00 88.75 75 GLY A O 1
ATOM 593 N N . SER A 1 76 ? -22.535 -8.374 19.737 1.00 85.00 76 SER A N 1
ATOM 594 C CA . SER A 1 76 ? -21.900 -9.691 19.570 1.00 85.00 76 SER A CA 1
ATOM 595 C C . SER A 1 76 ? -20.717 -9.919 20.520 1.00 85.00 76 SER A C 1
ATOM 597 O O . SER A 1 76 ? -20.145 -11.007 20.534 1.00 85.00 76 SER A O 1
ATOM 599 N N . SER A 1 77 ? -20.309 -8.902 21.287 1.00 84.62 77 SER A N 1
ATOM 600 C CA . SER A 1 77 ? -19.178 -8.972 22.217 1.00 84.62 77 SER A CA 1
ATOM 601 C C . SER A 1 77 ? -19.442 -8.177 23.505 1.00 84.62 77 SER A C 1
ATOM 603 O O . SER A 1 77 ? -20.146 -8.667 24.382 1.00 84.62 77 SER A O 1
ATOM 605 N N . CYS A 1 78 ? -18.863 -6.980 23.661 1.00 84.06 78 CYS A N 1
ATOM 606 C CA . CYS A 1 78 ? -19.096 -6.083 24.791 1.00 84.06 78 CYS A CA 1
ATOM 607 C C . CYS A 1 78 ? -18.904 -4.600 24.402 1.00 84.06 78 CYS A C 1
ATOM 609 O O . CYS A 1 78 ? -18.235 -4.308 23.403 1.00 84.06 78 CYS A O 1
ATOM 611 N N . PRO A 1 79 ? -19.403 -3.638 25.206 1.00 86.56 79 PRO A N 1
ATOM 612 C CA . PRO A 1 79 ? -19.291 -2.203 24.906 1.00 86.56 79 PRO A CA 1
ATOM 613 C C . PRO A 1 79 ? -17.853 -1.716 24.691 1.00 86.56 79 PRO A C 1
ATOM 615 O O . PRO A 1 79 ? -17.592 -0.906 23.805 1.00 86.56 79 PRO A O 1
ATOM 618 N N . ALA A 1 80 ? -16.886 -2.271 25.429 1.00 85.94 80 ALA A N 1
ATOM 619 C CA . ALA A 1 80 ? -15.469 -1.921 25.290 1.00 85.94 80 ALA A CA 1
ATOM 620 C C . ALA A 1 80 ? -14.866 -2.312 23.925 1.00 85.94 80 ALA A C 1
ATOM 622 O O . ALA A 1 80 ? -13.801 -1.825 23.555 1.00 85.94 80 ALA A O 1
ATOM 623 N N . ARG A 1 81 ? -15.529 -3.198 23.171 1.00 80.50 81 ARG A N 1
ATOM 624 C CA . ARG A 1 81 ? -15.091 -3.672 21.853 1.00 80.50 81 ARG A CA 1
ATOM 625 C C . ARG A 1 81 ? -15.787 -2.958 20.697 1.00 80.50 81 ARG A C 1
ATOM 627 O O . ARG A 1 81 ? -15.403 -3.207 19.562 1.00 80.50 81 ARG A O 1
ATOM 634 N N . ARG A 1 82 ? -16.735 -2.044 20.951 1.00 86.75 82 ARG A N 1
ATOM 635 C CA . ARG A 1 82 ? -17.494 -1.300 19.925 1.00 86.75 82 ARG A CA 1
ATOM 636 C C . ARG A 1 82 ? -16.597 -0.694 18.839 1.00 86.75 82 ARG A C 1
ATOM 638 O O . ARG A 1 82 ? -16.870 -0.839 17.651 1.00 86.75 82 ARG A O 1
ATOM 645 N N . ASP A 1 83 ? -15.489 -0.064 19.228 1.00 85.56 83 ASP A N 1
ATOM 646 C CA . ASP A 1 83 ? -14.546 0.555 18.285 1.00 85.56 83 ASP A CA 1
ATOM 647 C C . ASP A 1 83 ? -13.668 -0.452 17.512 1.00 85.56 83 ASP A C 1
ATOM 649 O O . ASP A 1 83 ? -12.974 -0.078 16.569 1.00 85.56 83 ASP A O 1
ATOM 653 N N . GLY A 1 84 ? -13.773 -1.743 17.834 1.00 81.44 84 GLY A N 1
ATOM 654 C CA . GLY A 1 84 ? -13.193 -2.866 17.097 1.00 81.44 84 GLY A CA 1
ATOM 655 C C . GLY A 1 84 ? -13.955 -3.259 15.826 1.00 81.44 84 GLY A C 1
ATOM 656 O O . GLY A 1 84 ? -13.614 -4.260 15.210 1.00 81.44 84 GLY A O 1
ATOM 657 N N . TRP A 1 85 ? -14.955 -2.488 15.393 1.00 81.12 85 TRP A N 1
ATOM 658 C CA . TRP A 1 85 ? -15.734 -2.707 14.158 1.00 81.12 85 TRP A CA 1
ATOM 659 C C . TRP A 1 85 ? -14.919 -2.722 12.855 1.00 81.12 85 TRP A C 1
ATOM 661 O O . TRP A 1 85 ? -15.413 -3.177 11.830 1.00 81.12 85 TRP A O 1
ATOM 671 N N . LEU A 1 86 ? -13.672 -2.248 12.876 1.00 76.81 86 LEU A N 1
ATOM 672 C CA . LEU A 1 86 ? -12.731 -2.401 11.758 1.00 76.81 86 LEU A CA 1
ATOM 673 C C . LEU A 1 86 ? -12.011 -3.760 11.761 1.00 76.81 86 LEU A C 1
ATOM 675 O O . LEU A 1 86 ? -11.288 -4.068 10.821 1.00 76.81 86 LEU A O 1
ATOM 679 N N . MET A 1 87 ? -12.180 -4.552 12.820 1.00 70.06 87 MET A N 1
ATOM 680 C CA . MET A 1 87 ? -11.479 -5.810 13.093 1.00 70.06 87 MET A CA 1
ATOM 681 C C . MET A 1 87 ? -12.455 -6.997 13.165 1.00 70.06 87 MET A C 1
ATOM 683 O O . MET A 1 87 ? -12.244 -7.919 13.952 1.00 70.06 87 MET A O 1
ATOM 687 N N . VAL A 1 88 ? -13.536 -6.961 12.373 1.00 53.41 88 VAL A N 1
ATOM 688 C CA . VAL A 1 88 ? -14.655 -7.933 12.402 1.00 53.41 88 VAL A CA 1
ATOM 689 C C . VAL A 1 88 ? -14.214 -9.377 12.105 1.00 53.41 88 VAL A C 1
ATOM 691 O O . VAL A 1 88 ? -14.933 -10.309 12.445 1.00 53.41 88 VAL A O 1
ATOM 694 N N . ASP A 1 89 ? -13.014 -9.584 11.563 1.00 44.94 89 ASP A N 1
ATOM 695 C CA . ASP A 1 89 ? -12.429 -10.898 11.271 1.00 44.94 89 ASP A CA 1
ATOM 696 C C . ASP A 1 89 ? -11.100 -11.191 11.992 1.00 44.94 89 ASP A C 1
ATOM 698 O O . ASP A 1 89 ? -10.466 -12.206 11.715 1.00 44.94 89 ASP A O 1
ATOM 702 N N . GLY A 1 90 ? -10.680 -10.347 12.942 1.00 46.12 90 GLY A N 1
ATOM 703 C CA . GLY A 1 90 ? -9.414 -10.528 13.648 1.00 46.12 90 GLY A CA 1
ATOM 704 C C . GLY A 1 90 ? -8.198 -10.324 12.739 1.00 46.12 90 GLY A C 1
ATOM 705 O O . GLY A 1 90 ? -7.578 -11.275 12.294 1.00 46.12 90 GLY A O 1
ATOM 706 N N . THR A 1 91 ? -7.767 -9.073 12.553 1.00 47.53 91 THR A N 1
ATOM 707 C CA . THR A 1 91 ? -6.457 -8.716 11.957 1.00 47.53 91 THR A CA 1
ATOM 708 C C . THR A 1 91 ? -6.111 -9.420 10.626 1.00 47.53 91 THR A C 1
ATOM 710 O O . THR A 1 91 ? -5.371 -10.397 10.594 1.00 47.53 91 THR A O 1
ATOM 713 N N . LEU A 1 92 ? -6.506 -8.826 9.491 1.00 47.03 92 LEU A N 1
ATOM 714 C CA . LEU A 1 92 ? -6.087 -9.257 8.141 1.00 47.03 92 LEU A CA 1
ATOM 715 C C . LEU A 1 92 ? -4.676 -8.826 7.703 1.00 47.03 92 LEU A C 1
ATOM 717 O O . LEU A 1 92 ? -4.335 -8.976 6.530 1.00 47.03 92 LEU A O 1
ATOM 721 N N . VAL A 1 93 ? -3.827 -8.279 8.576 1.00 48.38 93 VAL A N 1
ATOM 722 C CA . VAL A 1 93 ? -2.392 -8.287 8.259 1.00 48.38 93 VAL A CA 1
ATOM 723 C C . VAL A 1 93 ? -1.894 -9.629 8.771 1.00 48.38 93 VAL A C 1
ATOM 725 O O . VAL A 1 93 ? -1.720 -9.732 9.987 1.00 48.38 93 VAL A O 1
ATOM 728 N N . PRO A 1 94 ? -1.684 -10.657 7.919 1.00 47.69 94 PRO A N 1
ATOM 729 C CA . PRO A 1 94 ? -0.951 -11.838 8.337 1.00 47.69 94 PRO A CA 1
ATOM 730 C C . PRO A 1 94 ? 0.422 -11.347 8.770 1.00 47.69 94 PRO A C 1
ATOM 732 O O . PRO A 1 94 ? 1.310 -11.076 7.960 1.00 47.6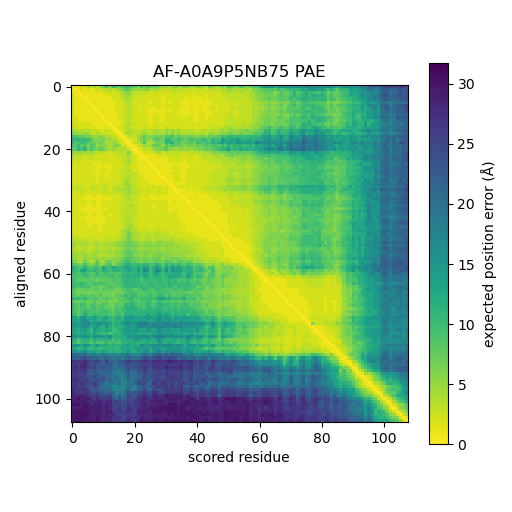9 94 PRO A O 1
ATOM 735 N N . MET A 1 95 ? 0.571 -11.130 10.072 1.00 48.25 95 MET A N 1
ATOM 736 C CA . MET A 1 95 ? 1.860 -10.820 10.633 1.00 48.25 95 MET A CA 1
ATOM 737 C C . MET A 1 95 ? 2.697 -12.060 10.367 1.00 48.25 95 MET A C 1
ATOM 739 O O . MET A 1 95 ? 2.297 -13.172 10.706 1.00 48.25 95 MET A O 1
ATOM 743 N N . PHE A 1 96 ? 3.859 -11.870 9.745 1.00 51.28 96 PHE A N 1
ATOM 744 C CA . PHE A 1 96 ? 4.818 -12.944 9.477 1.00 51.28 96 PHE A CA 1
ATOM 745 C C . PHE A 1 96 ? 5.113 -13.793 10.731 1.00 51.28 96 PHE A C 1
ATOM 747 O O . PHE A 1 96 ? 5.525 -14.946 10.630 1.00 51.28 96 PHE A O 1
ATOM 754 N N . ARG A 1 97 ? 4.880 -13.224 11.921 1.00 47.66 97 ARG A N 1
ATOM 755 C CA . ARG A 1 97 ? 4.914 -13.911 13.203 1.00 47.66 97 ARG A CA 1
ATOM 756 C C . ARG A 1 97 ? 3.874 -13.316 14.154 1.00 47.66 97 ARG A C 1
ATOM 758 O O . ARG A 1 97 ? 3.703 -12.100 14.186 1.00 47.66 97 ARG A O 1
ATOM 765 N N . GLN A 1 98 ? 3.232 -14.169 14.949 1.00 52.88 98 GLN A N 1
ATOM 766 C CA . GLN A 1 98 ? 2.340 -13.761 16.036 1.00 52.88 98 GLN A CA 1
ATOM 767 C C . GLN A 1 98 ? 3.101 -12.886 17.060 1.00 52.88 98 GLN A C 1
ATOM 769 O O . GLN A 1 98 ? 4.197 -13.280 17.477 1.00 52.88 98 GLN A O 1
ATOM 774 N N . PRO A 1 99 ? 2.569 -11.718 17.473 1.00 52.06 99 PRO A N 1
ATOM 775 C CA . PRO A 1 99 ? 3.172 -10.900 18.525 1.00 52.06 99 PRO A CA 1
ATOM 776 C C . PRO A 1 99 ? 3.178 -11.652 19.860 1.00 52.06 99 PRO A C 1
ATOM 778 O O . PRO A 1 99 ? 2.146 -12.148 20.308 1.00 52.06 99 PRO A O 1
ATOM 781 N N . GLY A 1 100 ? 4.347 -11.734 20.495 1.00 49.34 100 GLY A N 1
ATOM 782 C CA . GLY A 1 100 ? 4.576 -12.553 21.690 1.00 49.34 100 GLY A CA 1
ATOM 783 C C . GLY A 1 100 ? 3.949 -12.041 22.989 1.00 49.34 100 GLY A C 1
ATOM 784 O O . GLY A 1 100 ? 4.064 -12.726 23.995 1.00 49.34 100 GLY A O 1
ATOM 785 N N . GLU A 1 101 ? 3.285 -10.882 23.002 1.00 51.12 101 GLU A N 1
ATOM 786 C CA . GLU A 1 101 ? 2.770 -10.303 24.255 1.00 51.12 101 GLU A CA 1
ATOM 787 C C . GLU A 1 101 ? 1.325 -10.699 24.604 1.00 51.12 101 GLU A C 1
ATOM 789 O O . GLU A 1 101 ? 0.942 -10.573 25.760 1.00 51.12 101 GLU A O 1
ATOM 794 N N . PHE A 1 102 ? 0.538 -11.258 23.673 1.00 51.31 102 PHE A N 1
ATOM 795 C CA . PHE A 1 102 ? -0.834 -11.733 23.959 1.00 51.31 102 PHE A CA 1
ATOM 796 C C . PHE A 1 102 ? -1.196 -13.025 23.206 1.00 51.31 102 PHE A C 1
ATOM 798 O O . PHE A 1 102 ? -2.340 -13.227 22.806 1.00 51.31 102 PHE A O 1
ATOM 805 N N . GLY A 1 103 ? -0.206 -13.883 22.944 1.00 49.66 103 GLY A N 1
ATOM 806 C CA . GLY A 1 103 ? -0.360 -15.000 22.008 1.00 49.66 103 GLY A CA 1
ATOM 807 C C . GLY A 1 103 ? -0.664 -16.378 22.599 1.00 49.66 103 GLY A C 1
ATOM 808 O O . GLY A 1 103 ? -1.200 -17.214 21.877 1.00 49.66 103 GLY A O 1
ATOM 809 N N . THR A 1 104 ? -0.341 -16.633 23.871 1.00 49.72 104 THR A N 1
ATOM 810 C CA . THR A 1 104 ? -0.481 -17.974 24.488 1.00 49.72 104 THR A CA 1
ATOM 811 C C . THR A 1 104 ? -0.716 -17.959 26.007 1.00 49.72 104 THR A C 1
ATOM 813 O O . THR A 1 104 ? -0.641 -19.007 26.633 1.00 49.72 104 THR A O 1
ATOM 816 N N . SER A 1 105 ? -0.977 -16.806 26.634 1.00 50.00 105 SER A N 1
ATOM 817 C CA . SER A 1 105 ? -0.939 -16.699 28.108 1.00 50.00 105 SER A CA 1
ATOM 818 C C . SER A 1 105 ? -2.287 -16.848 28.827 1.00 50.00 105 SER A C 1
ATOM 820 O O . SER A 1 105 ? -2.303 -16.769 30.048 1.00 50.00 105 SER A O 1
ATOM 822 N N . PHE A 1 106 ? -3.410 -17.011 28.115 1.00 46.69 106 PHE A N 1
ATOM 823 C CA . PHE A 1 106 ? -4.753 -16.966 28.729 1.00 46.69 106 PHE A CA 1
ATOM 824 C C . PHE A 1 106 ? -5.713 -18.069 28.264 1.00 46.69 106 PHE A C 1
ATOM 826 O O . PHE A 1 106 ? -6.920 -17.847 28.209 1.00 46.69 106 PHE A O 1
ATOM 833 N N . LEU A 1 107 ? -5.205 -19.250 27.920 1.00 36.59 107 LEU A N 1
ATOM 834 C CA . LEU A 1 107 ? -6.051 -20.437 27.804 1.00 36.59 107 LEU A CA 1
ATOM 835 C C . LEU A 1 107 ? -5.557 -21.453 28.834 1.00 36.59 107 LEU A C 1
ATOM 837 O O . LEU A 1 107 ? -4.510 -22.065 28.624 1.00 36.59 107 LEU A O 1
ATOM 841 N N . ASP A 1 108 ? -6.291 -21.543 29.945 1.00 43.66 108 ASP A N 1
ATOM 842 C CA . ASP A 1 108 ? -6.386 -22.777 30.731 1.00 43.66 108 ASP A CA 1
ATOM 843 C C . ASP A 1 108 ? -7.135 -23.840 29.908 1.00 43.66 108 ASP A C 1
ATOM 845 O O . ASP A 1 108 ? -8.109 -23.465 29.205 1.00 43.66 108 ASP A O 1
#